Protein AF-A0A1B1PT93-F1 (afdb_monomer_lite)

Secondary structure (DSSP, 8-state):
-HHHHHHHHHHHHHHHTSS---HHHHHHHHHHHHHHSHHHHHHT--TT--STT--B-THHHHSHHHHHHHHHHHHHHHHHHHHHTTS---S---SSGGG----GGGTSSS------SHHHHHHHHHHHHHHHHHHHB---

Sequence (140 aa):
MERFEELIDRVFAMMHGELSYDPWAVRSAAEEIMQGAGRHLTDLFPQGSGGAPSEAEDAIWWDFGTFAHFAEMLEGWSRELAAQASTPARGRLPKRWEDAQMGPGMMQGGGMMRGSGSVSAAWHVAATCNACHAAFREAD

Foldseek 3Di:
DVLLLVLLQVLLCCLVVVDPQDLVSQLVSLVVQLVCFAPVVLVVCDQPPDDPVAQWDNLCVVCVVVLNVLRVQLNVLSVQLNVQSPPRNDDDDPNHLLPLADDPVVVPDDDPPCPHHNRSSSSSNSRSVNVSCVRTGHDD

Radius of gyration: 15.12 Å; chains: 1; bounding box: 36×32×39 Å

Structure (mmCIF, N/CA/C/O backbone):
data_AF-A0A1B1PT93-F1
#
_entry.id   AF-A0A1B1PT93-F1
#
loop_
_atom_site.group_PDB
_atom_site.id
_atom_site.type_symbol
_atom_site.label_atom_id
_atom_site.label_alt_id
_atom_site.label_comp_id
_atom_site.label_asym_id
_atom_site.label_entity_id
_atom_site.label_seq_id
_atom_site.pdbx_PDB_ins_code
_atom_site.Cartn_x
_atom_site.Cartn_y
_atom_site.Cartn_z
_atom_site.occupancy
_atom_site.B_iso_or_equiv
_atom_site.auth_seq_id
_atom_site.auth_comp_id
_atom_site.auth_asym_id
_atom_site.auth_atom_id
_atom_site.pdbx_PDB_model_num
ATOM 1 N N . MET A 1 1 ? -5.521 6.363 0.249 1.00 77.25 1 MET A N 1
ATOM 2 C CA . MET A 1 1 ? -4.600 5.257 -0.097 1.00 77.25 1 MET A CA 1
ATOM 3 C C . MET A 1 1 ? -4.340 5.139 -1.600 1.00 77.25 1 MET A C 1
ATOM 5 O O . MET A 1 1 ? -3.339 4.535 -1.954 1.00 77.25 1 MET A O 1
ATOM 9 N N . GLU A 1 2 ? -5.135 5.783 -2.466 1.00 87.88 2 GLU A N 1
ATOM 10 C CA . GLU A 1 2 ? -5.013 5.759 -3.942 1.00 87.88 2 GLU A CA 1
ATOM 11 C C . GLU A 1 2 ? -3.574 5.881 -4.472 1.00 87.88 2 GLU A C 1
ATOM 13 O O . GLU A 1 2 ? -3.142 5.095 -5.309 1.00 87.88 2 GLU A O 1
ATOM 18 N N . ARG A 1 3 ? -2.773 6.802 -3.919 1.00 94.75 3 ARG A N 1
ATOM 19 C CA . ARG A 1 3 ? -1.367 6.961 -4.311 1.00 94.75 3 ARG A CA 1
ATOM 20 C C . ARG A 1 3 ? -0.546 5.673 -4.157 1.00 94.75 3 ARG A C 1
ATOM 22 O O . ARG A 1 3 ? 0.301 5.390 -4.994 1.00 94.75 3 ARG A O 1
ATOM 29 N N . PHE A 1 4 ? -0.759 4.893 -3.101 1.00 95.12 4 PHE A N 1
ATOM 30 C CA . PHE A 1 4 ? -0.009 3.651 -2.884 1.00 95.12 4 PHE A CA 1
ATOM 31 C C . PHE A 1 4 ? -0.483 2.528 -3.806 1.00 95.12 4 PHE A C 1
ATOM 33 O O . PHE A 1 4 ? 0.339 1.714 -4.226 1.00 95.12 4 PHE A O 1
ATOM 40 N N . GLU A 1 5 ? -1.763 2.529 -4.180 1.00 93.94 5 GLU A N 1
ATOM 41 C CA . GLU A 1 5 ? -2.321 1.613 -5.180 1.00 93.94 5 GLU A CA 1
ATOM 42 C C . GLU A 1 5 ? -1.685 1.859 -6.558 1.00 93.94 5 GLU A C 1
ATOM 44 O O . GLU A 1 5 ? -1.193 0.925 -7.189 1.00 93.94 5 GLU A O 1
ATOM 49 N N . GLU A 1 6 ? -1.565 3.122 -6.980 1.00 96.75 6 GLU A N 1
ATOM 50 C CA . GLU A 1 6 ? -0.867 3.488 -8.223 1.00 96.75 6 GLU A CA 1
ATOM 51 C C . GLU A 1 6 ? 0.599 3.023 -8.234 1.00 96.75 6 GLU A C 1
ATOM 53 O O . GLU A 1 6 ? 1.117 2.546 -9.250 1.00 96.75 6 GLU A O 1
ATOM 58 N N . LEU A 1 7 ? 1.293 3.176 -7.101 1.00 98.06 7 LEU A N 1
ATOM 59 C CA . LEU A 1 7 ? 2.693 2.782 -6.971 1.00 98.06 7 LEU A CA 1
ATOM 60 C C . LEU A 1 7 ? 2.865 1.264 -7.076 1.00 98.06 7 LEU A C 1
ATOM 62 O O . LEU A 1 7 ? 3.742 0.809 -7.817 1.00 98.06 7 LEU A O 1
ATOM 66 N N . ILE A 1 8 ? 2.052 0.482 -6.356 1.00 97.25 8 ILE A N 1
ATOM 67 C CA . ILE A 1 8 ? 2.181 -0.980 -6.365 1.00 97.25 8 ILE A CA 1
ATOM 68 C C . ILE A 1 8 ? 1.767 -1.574 -7.714 1.00 97.25 8 ILE A C 1
ATOM 70 O O . ILE A 1 8 ? 2.457 -2.467 -8.209 1.00 97.25 8 ILE A O 1
ATOM 74 N N . ASP A 1 9 ? 0.739 -1.023 -8.364 1.00 97.06 9 ASP A N 1
ATOM 75 C CA . ASP A 1 9 ? 0.321 -1.432 -9.707 1.00 97.06 9 ASP A CA 1
ATOM 76 C C . ASP A 1 9 ? 1.445 -1.208 -10.728 1.00 97.06 9 ASP A C 1
ATOM 78 O O . ASP A 1 9 ? 1.853 -2.122 -11.451 1.00 97.06 9 ASP A O 1
ATOM 82 N N . ARG A 1 10 ? 2.074 -0.025 -10.705 1.00 97.25 10 ARG A N 1
ATOM 83 C CA . ARG A 1 10 ? 3.212 0.280 -11.583 1.00 97.25 10 ARG A CA 1
ATOM 84 C C . ARG A 1 10 ? 4.405 -0.647 -11.335 1.00 97.25 10 ARG A C 1
ATOM 86 O O . ARG A 1 10 ? 5.079 -1.046 -12.289 1.00 97.25 10 ARG A O 1
ATOM 93 N N . VAL A 1 11 ? 4.685 -0.992 -10.075 1.00 97.00 11 VAL A N 1
ATOM 94 C CA . VAL A 1 11 ? 5.725 -1.976 -9.732 1.00 97.00 11 VAL A CA 1
ATOM 95 C C . VAL A 1 11 ? 5.384 -3.341 -10.328 1.00 97.00 11 VAL A C 1
ATOM 97 O O . VAL A 1 11 ? 6.245 -3.942 -10.970 1.00 97.00 11 VAL A O 1
ATOM 100 N N . PHE A 1 12 ? 4.148 -3.819 -10.178 1.00 96.81 12 PHE A N 1
ATOM 101 C CA . PHE A 1 12 ? 3.708 -5.094 -10.752 1.00 96.81 12 PHE A CA 1
ATOM 102 C C . PHE A 1 12 ? 3.808 -5.097 -12.282 1.00 96.81 12 PHE A C 1
ATOM 104 O O . PHE A 1 12 ? 4.371 -6.038 -12.844 1.00 96.81 12 PHE A O 1
ATOM 111 N N . ALA A 1 13 ? 3.380 -4.026 -12.952 1.00 95.88 13 ALA A N 1
ATOM 112 C CA . ALA A 1 13 ? 3.497 -3.882 -14.401 1.00 95.88 13 ALA A CA 1
ATOM 113 C C . ALA A 1 13 ? 4.963 -3.952 -14.884 1.00 95.88 13 ALA A C 1
ATOM 115 O O . ALA A 1 13 ? 5.262 -4.607 -15.886 1.00 95.88 13 ALA A O 1
ATOM 116 N N . MET A 1 14 ? 5.911 -3.349 -14.151 1.00 95.88 14 MET A N 1
ATOM 117 C CA . MET A 1 14 ? 7.348 -3.489 -14.442 1.00 95.88 14 MET A CA 1
ATOM 118 C C . MET A 1 14 ? 7.866 -4.915 -14.207 1.00 95.88 14 MET A C 1
ATOM 120 O O . MET A 1 14 ? 8.671 -5.415 -14.991 1.00 95.88 14 MET A O 1
ATOM 124 N N . MET A 1 15 ? 7.420 -5.586 -13.142 1.00 94.06 15 MET A N 1
ATOM 125 C CA . MET A 1 15 ? 7.828 -6.964 -12.824 1.00 94.06 15 MET A CA 1
ATOM 126 C C . MET A 1 15 ? 7.276 -7.987 -13.828 1.00 94.06 15 MET A C 1
ATOM 128 O O . MET A 1 15 ? 7.928 -8.998 -14.088 1.00 94.06 15 MET A O 1
ATOM 132 N N . HIS A 1 16 ? 6.105 -7.719 -14.412 1.00 93.56 16 HIS A N 1
ATOM 133 C CA . HIS A 1 16 ? 5.504 -8.524 -15.484 1.00 93.56 16 HIS A CA 1
ATOM 134 C C . HIS A 1 16 ? 6.065 -8.212 -16.876 1.00 93.56 16 HIS A C 1
ATOM 136 O O . HIS A 1 16 ? 5.808 -8.960 -17.818 1.00 93.56 16 HIS A O 1
ATOM 142 N N . GLY A 1 17 ? 6.852 -7.141 -17.015 1.00 93.19 17 GLY A N 1
ATOM 143 C CA . GLY A 1 17 ? 7.391 -6.691 -18.300 1.00 93.19 17 GLY A CA 1
ATOM 144 C C . GLY A 1 17 ? 6.369 -5.980 -19.193 1.00 93.19 17 GLY A C 1
ATOM 145 O O . GLY A 1 17 ? 6.621 -5.800 -20.382 1.00 93.19 17 GLY A O 1
ATOM 146 N N . GLU A 1 18 ? 5.227 -5.573 -18.636 1.00 95.00 18 GLU A N 1
ATOM 147 C CA . GLU A 1 18 ? 4.237 -4.714 -19.301 1.00 95.00 18 GLU A CA 1
ATOM 148 C C . GLU A 1 18 ? 4.753 -3.270 -19.404 1.00 95.00 18 GLU A C 1
ATOM 150 O O . GLU A 1 18 ? 4.473 -2.559 -20.369 1.00 95.00 18 GLU A O 1
ATOM 155 N N . LEU A 1 19 ? 5.576 -2.869 -18.432 1.00 95.06 19 LEU A N 1
ATOM 156 C CA . LEU A 1 19 ? 6.428 -1.688 -18.482 1.00 95.06 19 LEU A CA 1
ATOM 157 C C . LEU A 1 19 ? 7.901 -2.107 -18.502 1.00 95.06 19 LEU A C 1
ATOM 159 O O . LEU A 1 19 ? 8.285 -3.121 -17.918 1.00 95.06 19 LEU A O 1
ATOM 163 N N . SER A 1 20 ? 8.747 -1.289 -19.131 1.00 94.69 20 SER A N 1
ATOM 164 C CA . SER A 1 20 ? 10.200 -1.451 -19.035 1.00 94.69 20 SER A CA 1
ATOM 165 C C . SER A 1 20 ? 10.637 -1.394 -17.573 1.00 94.69 20 SER A C 1
ATOM 167 O O . SER A 1 20 ? 10.298 -0.448 -16.863 1.00 94.69 20 SER A O 1
ATOM 169 N N . TYR A 1 21 ? 11.411 -2.388 -17.136 1.00 94.94 21 TYR A N 1
ATOM 170 C CA . TYR A 1 21 ? 11.913 -2.438 -15.769 1.00 94.94 21 TYR A CA 1
ATOM 171 C C . TYR A 1 21 ? 12.871 -1.275 -15.493 1.00 94.94 21 TYR A C 1
ATOM 173 O O . TYR A 1 21 ? 13.950 -1.201 -16.086 1.00 94.94 21 TYR A O 1
ATOM 181 N N . ASP A 1 22 ? 12.487 -0.399 -14.567 1.00 96.38 22 ASP A N 1
ATOM 182 C CA . ASP A 1 22 ? 13.317 0.697 -14.082 1.00 96.38 22 ASP A CA 1
ATOM 183 C C . ASP A 1 22 ? 1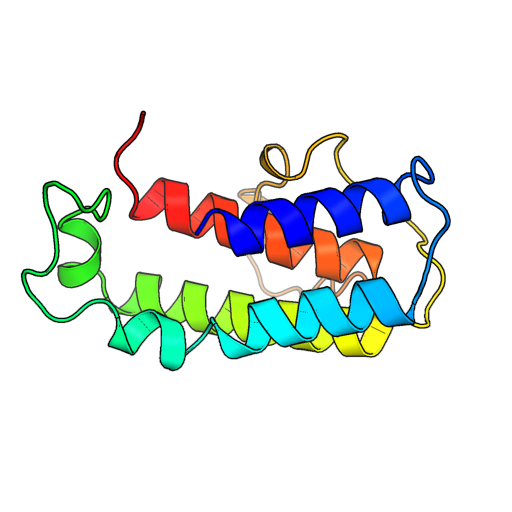3.613 0.509 -12.579 1.00 96.38 22 ASP A C 1
ATOM 185 O O . ASP A 1 22 ? 12.716 0.678 -11.744 1.00 96.38 22 ASP A O 1
ATOM 189 N N . PRO A 1 23 ? 14.863 0.175 -12.202 1.00 96.38 23 PRO A N 1
ATOM 190 C CA . PRO A 1 23 ? 15.235 -0.037 -10.807 1.00 96.38 23 PRO A CA 1
ATOM 191 C C . PRO A 1 23 ? 15.104 1.233 -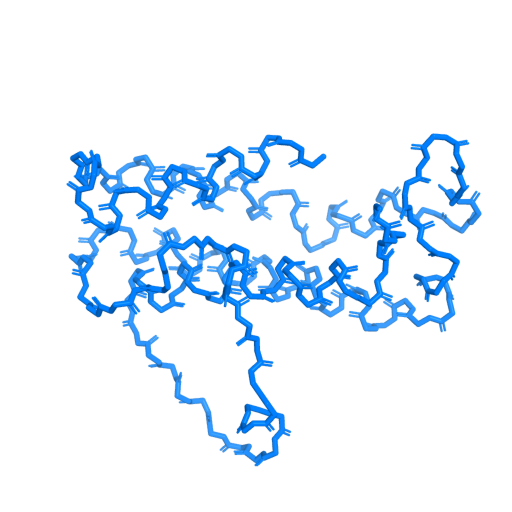9.952 1.00 96.38 23 PRO A C 1
ATOM 193 O O . PRO A 1 23 ? 14.877 1.129 -8.747 1.00 96.38 23 PRO A O 1
ATOM 196 N N . TRP A 1 24 ? 15.230 2.430 -10.538 1.00 97.50 24 TRP A N 1
ATOM 197 C CA . TRP A 1 24 ? 15.019 3.679 -9.805 1.00 97.50 24 TRP A CA 1
ATOM 198 C C . TRP A 1 24 ? 13.541 3.897 -9.513 1.00 97.50 24 TRP A C 1
ATOM 200 O O . TRP A 1 24 ? 13.197 4.203 -8.376 1.00 97.50 24 TRP A O 1
ATOM 210 N N . ALA A 1 25 ? 12.666 3.654 -10.490 1.00 97.88 25 ALA A N 1
ATOM 211 C CA . ALA A 1 25 ? 11.224 3.752 -10.284 1.00 97.88 25 ALA A CA 1
ATOM 212 C C . ALA A 1 25 ? 10.721 2.757 -9.225 1.00 97.88 25 ALA A C 1
ATOM 214 O O . ALA A 1 25 ? 9.941 3.141 -8.355 1.00 97.88 25 ALA A O 1
ATOM 215 N N . VAL A 1 26 ? 11.198 1.503 -9.251 1.00 97.81 26 VAL A N 1
ATOM 216 C CA . VAL A 1 26 ? 10.868 0.503 -8.216 1.00 97.81 26 VAL A CA 1
ATOM 217 C C . VAL A 1 26 ? 11.340 0.969 -6.839 1.00 97.81 26 VAL A C 1
ATOM 219 O O . VAL A 1 26 ? 10.582 0.884 -5.874 1.00 97.81 26 VAL A O 1
ATOM 222 N N . ARG A 1 27 ? 12.573 1.486 -6.740 1.00 98.38 27 ARG A N 1
ATOM 223 C CA . ARG A 1 27 ? 13.115 1.991 -5.475 1.00 98.38 27 ARG A CA 1
ATOM 224 C C . ARG A 1 27 ? 12.298 3.159 -4.936 1.00 98.38 27 ARG A C 1
ATOM 226 O O . ARG A 1 27 ? 11.899 3.111 -3.782 1.00 98.38 27 ARG A O 1
ATOM 233 N N . SER A 1 28 ? 12.028 4.169 -5.760 1.00 98.44 28 SER A N 1
ATOM 234 C CA . SER A 1 28 ? 11.278 5.353 -5.337 1.00 98.44 28 SER A CA 1
ATOM 235 C C . SER A 1 28 ? 9.854 5.010 -4.907 1.00 98.44 28 SER A C 1
ATOM 237 O O . SER A 1 28 ? 9.403 5.508 -3.881 1.00 98.44 28 SER A O 1
ATOM 239 N N . ALA A 1 29 ? 9.170 4.115 -5.628 1.00 98.44 29 ALA A N 1
ATOM 240 C CA . ALA A 1 29 ? 7.849 3.634 -5.229 1.00 98.44 29 ALA A CA 1
ATOM 241 C C . ALA A 1 29 ? 7.887 2.933 -3.862 1.00 98.44 29 ALA A C 1
ATOM 243 O O . ALA A 1 29 ? 7.074 3.217 -2.987 1.00 98.44 29 ALA A O 1
ATOM 244 N N . ALA A 1 30 ? 8.868 2.053 -3.658 1.00 98.44 30 ALA A N 1
ATOM 245 C CA . ALA A 1 30 ? 9.037 1.334 -2.405 1.00 98.44 30 ALA A CA 1
ATOM 246 C C . ALA A 1 30 ? 9.404 2.264 -1.233 1.00 98.44 30 ALA A C 1
ATOM 248 O O . ALA A 1 30 ? 8.886 2.105 -0.133 1.00 98.44 30 ALA A O 1
ATOM 249 N N . GLU A 1 31 ? 10.259 3.261 -1.456 1.00 98.56 31 GLU A N 1
ATOM 250 C CA . GLU A 1 31 ? 10.610 4.263 -0.444 1.00 98.56 31 GLU A CA 1
ATOM 251 C C . GLU A 1 31 ? 9.417 5.147 -0.063 1.00 98.56 31 GLU A C 1
ATOM 253 O O . GLU A 1 31 ? 9.268 5.477 1.113 1.00 98.56 31 GLU A O 1
ATOM 258 N N . GLU A 1 32 ? 8.562 5.508 -1.021 1.00 98.62 32 GLU A N 1
ATOM 259 C CA . GLU A 1 32 ? 7.352 6.295 -0.761 1.00 98.62 32 GLU A CA 1
ATOM 260 C C . GLU A 1 32 ? 6.335 5.497 0.071 1.00 98.62 32 GLU A C 1
ATOM 262 O O . GLU A 1 32 ? 5.852 5.996 1.088 1.00 98.62 32 GLU A O 1
ATOM 267 N N . ILE A 1 33 ? 6.089 4.226 -0.277 1.00 98.38 33 ILE A N 1
ATOM 268 C CA . ILE A 1 33 ? 5.232 3.333 0.524 1.00 98.38 33 ILE A CA 1
ATOM 269 C C . ILE A 1 33 ? 5.821 3.144 1.930 1.00 98.38 33 ILE A C 1
ATOM 271 O O . ILE A 1 33 ? 5.103 3.249 2.920 1.00 98.38 33 ILE A O 1
ATOM 275 N N . MET A 1 34 ? 7.136 2.918 2.037 1.00 98.00 34 MET A N 1
ATOM 276 C CA . MET A 1 34 ? 7.828 2.765 3.322 1.00 98.00 34 MET A CA 1
ATOM 277 C C . MET A 1 34 ? 7.638 3.992 4.225 1.00 98.00 34 MET A C 1
ATOM 279 O O . MET A 1 34 ? 7.392 3.829 5.416 1.00 98.00 34 MET A O 1
ATOM 283 N N . GLN A 1 35 ? 7.746 5.209 3.680 1.00 97.94 35 GLN A N 1
ATOM 284 C CA . GLN A 1 35 ? 7.572 6.453 4.443 1.00 97.94 35 GLN A CA 1
ATOM 285 C C . GLN A 1 35 ? 6.146 6.626 4.976 1.00 97.94 35 GLN A C 1
ATOM 287 O O . GLN A 1 35 ? 5.963 7.212 6.041 1.00 97.94 35 GLN A O 1
ATOM 292 N N . GLY A 1 36 ? 5.154 6.113 4.247 1.00 96.88 36 GLY A N 1
ATOM 293 C CA . GLY A 1 36 ? 3.755 6.125 4.656 1.00 96.88 36 GLY A CA 1
ATOM 294 C C . GLY A 1 36 ? 3.325 4.967 5.552 1.00 96.88 36 GLY A C 1
ATOM 295 O O . GLY A 1 36 ? 2.175 4.947 5.975 1.00 96.88 36 GLY A O 1
ATOM 296 N N . ALA A 1 37 ? 4.207 4.000 5.810 1.00 97.62 37 ALA A N 1
ATOM 297 C CA . ALA A 1 37 ? 3.922 2.788 6.571 1.00 97.62 37 ALA A CA 1
ATOM 298 C C . ALA A 1 37 ? 4.327 2.924 8.053 1.00 97.62 37 ALA A C 1
ATOM 300 O O . ALA A 1 37 ? 4.605 4.020 8.552 1.00 97.62 37 ALA A O 1
ATOM 301 N N . GLY A 1 38 ? 4.338 1.800 8.775 1.00 97.62 38 GLY A N 1
ATOM 302 C CA . GLY A 1 38 ? 4.835 1.716 10.145 1.00 97.62 38 GLY A CA 1
ATOM 303 C C . GLY A 1 38 ? 4.191 2.737 11.073 1.00 97.62 38 GLY A C 1
ATOM 304 O O . GLY A 1 38 ? 2.971 2.916 11.095 1.00 97.62 38 GLY A O 1
ATOM 305 N N . ARG A 1 39 ? 5.035 3.448 11.825 1.00 97.06 39 ARG A N 1
ATOM 306 C CA . ARG A 1 39 ? 4.571 4.439 12.797 1.00 97.06 39 ARG A CA 1
ATOM 307 C C . ARG A 1 39 ? 3.758 5.565 12.154 1.00 97.06 39 ARG A C 1
ATOM 309 O O . ARG A 1 39 ? 2.733 5.946 12.716 1.00 97.06 39 ARG A O 1
ATOM 316 N N . HIS A 1 40 ? 4.188 6.050 10.984 1.00 97.62 40 HIS A N 1
ATOM 317 C CA . HIS A 1 40 ? 3.485 7.112 10.264 1.00 97.62 40 HIS A CA 1
ATOM 318 C C . HIS A 1 40 ? 2.041 6.705 9.977 1.00 97.62 40 HIS A C 1
ATOM 320 O O . HIS A 1 40 ? 1.133 7.472 10.278 1.00 97.62 40 HIS A O 1
ATOM 326 N N . LEU A 1 41 ? 1.832 5.477 9.487 1.00 96.69 41 LEU A N 1
ATOM 327 C CA . LEU A 1 41 ? 0.493 4.947 9.244 1.00 96.69 41 LEU A CA 1
ATOM 328 C C . LEU A 1 41 ? -0.327 4.893 10.531 1.00 96.69 41 LEU A C 1
ATOM 330 O O . LEU A 1 41 ? -1.442 5.397 10.567 1.00 96.69 41 LEU A O 1
ATOM 334 N N . THR A 1 42 ? 0.223 4.317 11.602 1.00 96.81 42 THR A N 1
ATOM 335 C CA . THR A 1 42 ? -0.531 4.136 12.853 1.00 96.81 42 THR A CA 1
ATOM 336 C C . THR A 1 42 ? -0.931 5.450 13.524 1.00 96.81 42 THR A C 1
ATOM 338 O O . THR A 1 42 ? -1.995 5.520 14.136 1.00 96.81 42 THR A O 1
ATOM 341 N N . ASP A 1 43 ? -0.127 6.507 13.378 1.00 96.56 43 ASP A N 1
ATOM 342 C CA . ASP A 1 43 ? -0.432 7.826 13.942 1.00 96.56 43 ASP A CA 1
ATOM 343 C C . ASP A 1 43 ? -1.622 8.512 13.233 1.00 96.56 43 ASP A C 1
ATOM 345 O O . ASP A 1 43 ? -2.215 9.435 13.795 1.00 96.56 43 ASP A O 1
ATOM 349 N N . LEU A 1 44 ? -2.019 8.049 12.037 1.00 94.88 44 LEU A N 1
ATOM 350 C CA . LEU A 1 44 ? -3.198 8.545 11.312 1.00 94.88 44 LEU A CA 1
ATOM 351 C C . LEU A 1 44 ? -4.529 7.998 11.851 1.00 94.88 44 LEU A C 1
ATOM 353 O O . LEU A 1 44 ? -5.576 8.500 11.450 1.00 94.88 44 LEU A O 1
ATOM 357 N N . PHE A 1 45 ? -4.507 7.010 12.755 1.00 95.19 45 PHE A N 1
ATOM 358 C CA . PHE A 1 45 ? -5.705 6.331 13.272 1.00 95.19 45 PHE A CA 1
ATOM 359 C C . PHE A 1 45 ? -5.899 6.553 14.782 1.00 95.19 45 PHE A C 1
ATOM 361 O O . PHE A 1 45 ? -5.928 5.589 15.560 1.00 95.19 45 PHE A O 1
ATOM 368 N N . PRO A 1 46 ? -6.055 7.809 15.251 1.00 93.44 46 PRO A N 1
ATOM 369 C CA . PRO A 1 46 ? -6.401 8.059 16.645 1.00 93.44 46 PRO A CA 1
ATOM 370 C C . PRO A 1 46 ? -7.758 7.428 16.980 1.00 93.44 46 PRO A C 1
ATOM 372 O O . PRO A 1 46 ? -8.616 7.264 16.110 1.00 93.44 46 PRO A O 1
ATOM 375 N N . GLN A 1 47 ? -7.967 7.081 18.250 1.00 88.38 47 GLN A N 1
ATOM 376 C CA . GLN A 1 47 ? -9.210 6.452 18.695 1.00 88.38 47 GLN A CA 1
ATOM 377 C C . GLN A 1 47 ? -10.440 7.273 18.279 1.00 88.38 47 GLN A C 1
ATOM 379 O O . GLN A 1 47 ? -10.511 8.469 18.562 1.00 88.38 47 GLN A O 1
ATOM 384 N N . GLY A 1 48 ? -11.406 6.618 17.626 1.00 84.06 48 GLY A N 1
ATOM 385 C CA . GLY A 1 48 ? -12.647 7.249 17.168 1.00 84.06 48 GLY A CA 1
ATOM 386 C C . GLY A 1 48 ? -12.539 8.017 15.845 1.00 84.06 48 GLY A C 1
ATOM 387 O O . GLY A 1 48 ? -13.415 8.826 15.558 1.00 84.06 48 GLY A O 1
ATOM 388 N N . SER A 1 49 ? -11.493 7.786 15.044 1.00 89.69 49 SER A N 1
ATOM 389 C CA . SER A 1 49 ? -11.359 8.342 13.681 1.00 89.69 49 SER A CA 1
ATOM 390 C C . SER A 1 49 ? -12.035 7.499 12.584 1.00 89.69 49 SER A C 1
ATOM 392 O O . SER A 1 49 ? -11.804 7.725 11.396 1.00 89.69 49 SER A O 1
ATOM 394 N N . GLY A 1 50 ? -12.857 6.526 12.977 1.00 86.12 50 GLY A N 1
ATOM 395 C CA . GLY A 1 50 ? -13.607 5.649 12.077 1.00 86.12 50 GLY A CA 1
ATOM 396 C C . GLY A 1 50 ? -14.923 6.249 11.606 1.00 86.12 50 GLY A C 1
ATOM 397 O O . GLY A 1 50 ? -15.332 7.324 12.052 1.00 86.12 50 GLY A O 1
ATOM 398 N N . GLY A 1 51 ? -15.590 5.515 10.716 1.00 80.75 51 GLY A N 1
ATOM 399 C CA . GLY A 1 51 ? -16.855 5.912 10.109 1.00 80.75 51 GLY A CA 1
ATOM 400 C C . GLY A 1 51 ? -16.718 6.999 9.038 1.00 80.75 51 GLY A C 1
ATOM 401 O O . GLY A 1 51 ? -15.699 7.682 8.916 1.00 80.75 51 GLY A O 1
ATOM 402 N N . ALA A 1 52 ? -17.779 7.170 8.246 1.00 81.81 52 ALA A N 1
ATOM 403 C CA . ALA A 1 52 ? -17.769 8.013 7.052 1.00 81.81 52 ALA A CA 1
ATOM 404 C C . ALA A 1 52 ? -17.213 9.437 7.312 1.00 81.81 52 ALA A C 1
ATOM 406 O O . ALA A 1 52 ? -17.647 10.110 8.253 1.00 81.81 52 ALA A O 1
ATOM 407 N N . PRO A 1 53 ? -16.296 9.944 6.464 1.00 88.19 53 PRO A N 1
ATOM 408 C CA . PRO A 1 53 ? -15.885 9.402 5.161 1.00 88.19 53 PRO A CA 1
ATOM 409 C C . PRO A 1 53 ? -14.754 8.358 5.223 1.00 88.19 53 PRO A C 1
ATOM 411 O O . PRO A 1 53 ? -14.211 8.004 4.184 1.00 88.19 53 PRO A O 1
ATOM 414 N N . SER A 1 54 ? -14.354 7.918 6.416 1.00 89.12 54 SER A N 1
ATOM 415 C CA . SER A 1 54 ? -13.358 6.864 6.591 1.00 89.12 54 SER A CA 1
ATOM 416 C C . SER A 1 54 ? -13.975 5.490 6.339 1.00 89.12 54 SER A C 1
ATOM 418 O O . SER A 1 54 ? -15.065 5.212 6.829 1.00 89.12 54 SER A O 1
ATOM 420 N N . GLU A 1 55 ? -13.238 4.633 5.638 1.00 92.94 55 GLU A N 1
ATOM 421 C CA . GLU A 1 55 ? -13.539 3.201 5.463 1.00 92.94 55 GLU A CA 1
ATOM 422 C C . GLU A 1 55 ? -12.877 2.355 6.567 1.00 92.94 55 GLU A C 1
ATOM 424 O O . GLU A 1 55 ? -12.758 1.140 6.451 1.00 92.94 55 GLU A O 1
ATOM 429 N N . ALA A 1 56 ? -12.341 2.993 7.609 1.00 94.00 56 ALA A N 1
ATOM 430 C CA . ALA A 1 56 ? -11.680 2.315 8.712 1.00 94.00 56 ALA A CA 1
ATOM 431 C C . ALA A 1 56 ? -12.708 1.648 9.634 1.00 94.00 56 ALA A C 1
ATOM 433 O O . ALA A 1 56 ? -13.529 2.343 10.240 1.00 94.00 56 ALA A O 1
ATOM 434 N N . GLU A 1 57 ? -12.614 0.329 9.795 1.00 93.50 57 GLU A N 1
ATOM 435 C CA . GLU A 1 57 ? -13.462 -0.399 10.736 1.00 93.50 57 GLU A CA 1
ATOM 436 C C . GLU A 1 57 ? -13.060 -0.128 12.193 1.00 93.50 57 GLU A C 1
ATOM 438 O O . GLU A 1 57 ? -11.876 -0.020 12.533 1.00 93.50 57 GLU A O 1
ATOM 443 N N . ASP A 1 58 ? -14.047 -0.153 13.096 1.00 92.75 58 ASP A N 1
ATOM 444 C CA . ASP A 1 58 ? -13.825 -0.057 14.548 1.00 92.75 58 ASP A CA 1
ATOM 445 C C . ASP A 1 58 ? -12.877 -1.144 15.090 1.00 92.75 58 ASP A C 1
ATOM 447 O O . ASP A 1 58 ? -12.225 -0.956 16.125 1.00 92.75 58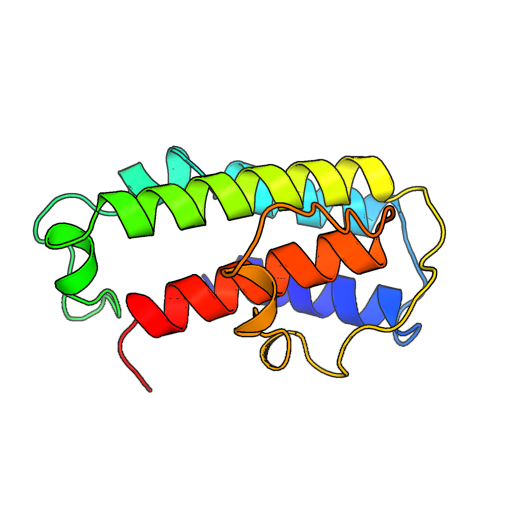 ASP A O 1
ATOM 451 N N . ALA A 1 59 ? -12.752 -2.260 14.361 1.00 94.00 59 ALA A N 1
ATOM 452 C CA . ALA A 1 59 ? -11.835 -3.355 14.650 1.00 94.00 59 ALA A CA 1
ATOM 453 C C . ALA A 1 59 ? -10.377 -2.891 14.823 1.00 94.00 59 ALA A C 1
ATOM 455 O O . ALA A 1 59 ? -9.658 -3.481 15.632 1.00 94.00 59 ALA A O 1
ATOM 456 N N . ILE A 1 60 ? -9.957 -1.802 14.162 1.00 95.62 60 ILE A N 1
ATOM 457 C CA . ILE A 1 60 ? -8.616 -1.215 14.332 1.00 95.62 60 ILE A CA 1
ATOM 458 C C . ILE A 1 60 ? -8.339 -0.875 15.798 1.00 95.62 60 ILE A C 1
ATOM 460 O O . ILE A 1 60 ? -7.239 -1.116 16.289 1.00 95.62 60 ILE A O 1
ATOM 464 N N . TRP A 1 61 ? -9.314 -0.328 16.530 1.00 95.38 61 TRP A N 1
ATOM 465 C CA . TRP A 1 61 ? -9.110 0.064 17.931 1.00 95.38 61 TRP A CA 1
ATOM 466 C C . TRP A 1 61 ? -9.327 -1.084 18.914 1.00 95.38 61 TRP A C 1
ATOM 468 O O . TRP A 1 61 ? -8.859 -1.001 20.051 1.00 95.38 61 TRP A O 1
ATOM 478 N N . TRP A 1 62 ? -10.004 -2.157 18.501 1.00 94.50 62 TRP A N 1
ATOM 479 C CA . TRP A 1 62 ? -10.128 -3.377 19.304 1.00 94.50 62 TRP A CA 1
ATOM 480 C C . TRP A 1 62 ? -8.896 -4.278 19.192 1.00 94.50 62 TRP A C 1
ATOM 482 O O . TRP A 1 62 ? -8.509 -4.886 20.189 1.00 94.50 62 TRP A O 1
ATOM 492 N N . ASP A 1 63 ? -8.253 -4.317 18.023 1.00 96.00 63 ASP A N 1
ATOM 493 C CA . ASP A 1 63 ? -7.029 -5.083 17.766 1.00 96.00 63 ASP A CA 1
ATOM 494 C C . ASP A 1 63 ? -5.923 -4.218 17.136 1.00 96.00 63 ASP A C 1
ATOM 496 O O . ASP A 1 63 ? -5.345 -4.512 16.084 1.00 96.00 63 ASP A O 1
ATOM 500 N N . PHE A 1 64 ? -5.596 -3.122 17.825 1.00 95.94 64 PHE A N 1
ATOM 501 C CA . PHE A 1 64 ? -4.569 -2.182 17.371 1.00 95.94 64 PHE A CA 1
ATOM 502 C C . PHE A 1 64 ? -3.181 -2.827 17.256 1.00 95.94 64 PHE A C 1
ATOM 504 O O . PHE A 1 64 ? -2.353 -2.384 16.465 1.00 95.94 64 PHE A O 1
ATOM 511 N N . GLY A 1 65 ? -2.919 -3.887 18.031 1.00 96.69 65 GLY A N 1
ATOM 512 C CA . GLY A 1 65 ? -1.669 -4.642 17.963 1.00 96.69 65 GLY A CA 1
ATOM 513 C C . GLY A 1 65 ? -1.473 -5.301 16.599 1.00 96.69 65 GLY A C 1
ATOM 514 O O . GLY A 1 65 ? -0.412 -5.146 15.995 1.00 96.69 65 GLY A O 1
ATOM 515 N N . THR A 1 66 ? -2.502 -5.978 16.083 1.00 96.12 66 THR A N 1
ATOM 516 C CA . THR A 1 66 ? -2.462 -6.578 14.743 1.00 96.12 66 THR A CA 1
ATOM 517 C C . THR A 1 66 ? -2.395 -5.511 13.647 1.00 96.12 66 THR A C 1
ATOM 519 O O . THR A 1 66 ? -1.618 -5.655 12.701 1.00 96.12 66 THR A O 1
ATOM 522 N N . PHE A 1 67 ? -3.129 -4.402 13.788 1.00 97.62 67 PHE A N 1
ATOM 523 C CA . PHE A 1 67 ? -3.043 -3.277 12.849 1.00 97.62 67 PHE A CA 1
ATOM 524 C C . PHE A 1 67 ? -1.623 -2.688 12.776 1.00 97.62 67 PHE A C 1
ATOM 526 O O . PHE A 1 67 ? -1.044 -2.571 11.692 1.00 97.62 67 PHE A O 1
ATOM 533 N N . ALA A 1 68 ? -1.020 -2.388 13.930 1.00 97.56 68 ALA A N 1
ATOM 534 C CA . ALA A 1 68 ? 0.349 -1.886 14.012 1.00 97.56 68 ALA A CA 1
ATOM 535 C C . ALA A 1 68 ? 1.362 -2.892 13.447 1.00 97.56 68 ALA A C 1
ATOM 537 O O . ALA A 1 68 ? 2.298 -2.500 12.751 1.00 97.56 68 ALA A O 1
ATOM 538 N N . HIS A 1 69 ? 1.144 -4.191 13.667 1.00 97.12 69 HIS A N 1
ATOM 539 C CA . HIS A 1 69 ? 1.984 -5.233 13.090 1.00 97.12 69 HIS A CA 1
ATOM 540 C C . HIS A 1 69 ? 1.961 -5.219 11.555 1.00 97.12 69 HIS A C 1
ATOM 542 O O . HIS A 1 69 ? 3.022 -5.278 10.933 1.00 97.12 69 HIS A O 1
ATOM 548 N N . PHE A 1 70 ? 0.791 -5.081 10.920 1.00 97.62 70 PHE A N 1
ATOM 549 C CA . PHE A 1 70 ? 0.727 -4.939 9.461 1.00 97.62 70 PHE A CA 1
ATOM 550 C C . PHE A 1 70 ? 1.408 -3.660 8.969 1.00 97.62 70 PHE A C 1
ATOM 552 O O . PHE A 1 70 ? 2.097 -3.697 7.948 1.00 97.62 70 PHE A O 1
ATOM 559 N N . ALA A 1 71 ? 1.282 -2.551 9.701 1.00 98.00 71 ALA A N 1
ATOM 560 C CA . ALA A 1 71 ? 1.978 -1.312 9.368 1.00 98.00 71 ALA A CA 1
ATOM 561 C C . ALA A 1 71 ? 3.510 -1.495 9.388 1.00 98.00 71 ALA A C 1
ATOM 563 O O . ALA A 1 71 ? 4.196 -1.080 8.450 1.00 98.00 71 ALA A O 1
ATOM 564 N N . GLU A 1 72 ? 4.048 -2.160 10.414 1.00 97.94 72 GLU A N 1
ATOM 565 C CA . GLU A 1 72 ? 5.476 -2.493 10.527 1.00 97.94 72 GLU A CA 1
ATOM 566 C C . GLU A 1 72 ? 5.934 -3.470 9.434 1.00 97.94 72 GLU A C 1
ATOM 568 O O . GLU A 1 72 ? 7.006 -3.300 8.845 1.00 97.94 72 GLU A O 1
ATOM 573 N N . MET A 1 73 ? 5.120 -4.483 9.1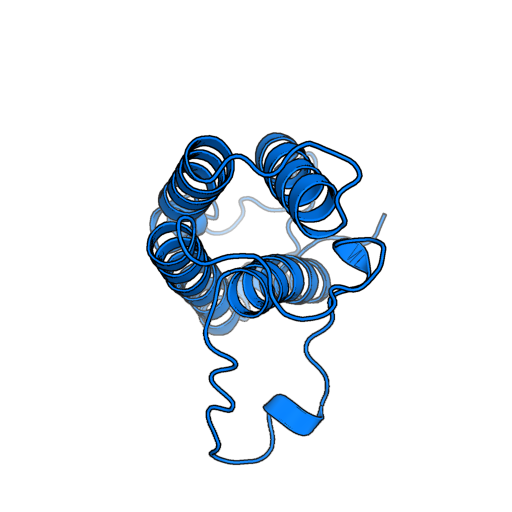23 1.00 96.56 73 MET A N 1
ATOM 574 C CA . MET A 1 73 ? 5.391 -5.410 8.024 1.00 96.56 73 MET A CA 1
ATOM 575 C C . MET A 1 73 ? 5.481 -4.677 6.686 1.00 96.56 73 MET A C 1
ATOM 577 O O . MET A 1 73 ? 6.414 -4.922 5.919 1.00 96.56 73 MET A O 1
ATOM 581 N N . LEU A 1 74 ? 4.547 -3.762 6.415 1.00 97.81 74 LEU A N 1
ATOM 582 C CA . LEU A 1 74 ? 4.528 -2.976 5.185 1.00 97.81 74 LEU A CA 1
ATOM 583 C C . LEU A 1 74 ? 5.798 -2.127 5.063 1.00 97.81 74 LEU A C 1
ATOM 585 O O . LEU A 1 74 ? 6.422 -2.106 4.001 1.00 97.81 74 LEU A O 1
ATOM 589 N N . GLU A 1 75 ? 6.231 -1.493 6.155 1.00 98.25 75 GLU A N 1
ATOM 590 C CA . GLU A 1 75 ? 7.484 -0.735 6.206 1.00 98.25 75 GLU A CA 1
ATOM 591 C C . GLU A 1 75 ? 8.697 -1.636 5.913 1.00 98.25 75 GLU A C 1
ATOM 593 O O . GLU A 1 75 ? 9.549 -1.309 5.081 1.00 98.25 75 GLU A O 1
ATOM 598 N N . GLY A 1 76 ? 8.767 -2.800 6.565 1.00 97.31 76 GLY A N 1
ATOM 599 C CA . GLY A 1 76 ? 9.855 -3.762 6.405 1.00 97.31 76 GLY A CA 1
ATOM 600 C C . GLY A 1 76 ? 9.980 -4.307 4.982 1.00 97.31 76 GLY A C 1
ATOM 601 O O . GLY A 1 76 ? 11.079 -4.317 4.418 1.00 97.31 76 GLY A O 1
ATOM 602 N N . TRP A 1 77 ? 8.868 -4.723 4.375 1.00 97.25 77 TRP A N 1
ATOM 603 C CA . TRP A 1 77 ? 8.864 -5.262 3.014 1.00 97.25 77 TRP A CA 1
ATOM 604 C C . TRP A 1 77 ? 9.109 -4.198 1.953 1.00 97.25 77 TRP A C 1
ATOM 606 O O . TRP A 1 77 ? 9.804 -4.469 0.973 1.00 97.25 77 TRP A O 1
ATOM 616 N N . SER A 1 78 ? 8.628 -2.976 2.174 1.00 98.25 78 SER A N 1
ATOM 617 C CA . SER A 1 78 ? 8.912 -1.846 1.287 1.00 98.25 78 SER A CA 1
ATOM 618 C C . SER A 1 78 ? 10.398 -1.475 1.324 1.00 98.25 78 SER A C 1
ATOM 620 O O . SER A 1 78 ? 11.023 -1.287 0.281 1.00 98.25 78 SER A O 1
ATOM 622 N N . ARG A 1 79 ? 11.025 -1.496 2.507 1.00 98.12 79 ARG A N 1
ATOM 623 C CA . ARG A 1 79 ? 12.482 -1.337 2.641 1.00 98.12 79 ARG A CA 1
ATOM 624 C C . ARG A 1 79 ? 13.258 -2.424 1.894 1.00 98.12 79 ARG A C 1
ATOM 626 O O . ARG A 1 79 ? 14.235 -2.121 1.209 1.00 98.12 79 ARG A O 1
ATOM 633 N N . GLU A 1 80 ? 12.840 -3.684 2.011 1.00 96.31 80 GLU A N 1
ATOM 634 C CA . GLU A 1 80 ? 13.469 -4.792 1.280 1.00 96.31 80 GLU A CA 1
ATOM 635 C C . GLU A 1 80 ? 13.289 -4.629 -0.236 1.00 96.31 80 GLU A C 1
ATOM 637 O O . GLU A 1 80 ? 14.246 -4.803 -0.988 1.00 96.31 80 GLU A O 1
ATOM 642 N N . LEU A 1 81 ? 12.102 -4.231 -0.704 1.00 97.06 81 LEU A N 1
ATOM 643 C CA . LEU A 1 81 ? 11.851 -3.980 -2.123 1.00 97.06 81 LEU A CA 1
ATOM 644 C C . LEU A 1 81 ? 12.772 -2.880 -2.670 1.00 97.06 81 LEU A C 1
ATOM 646 O O . LEU A 1 81 ? 13.385 -3.069 -3.722 1.00 97.06 81 LEU A O 1
ATOM 650 N N . ALA A 1 82 ? 12.937 -1.778 -1.934 1.00 97.94 82 ALA A N 1
ATOM 651 C CA . ALA A 1 82 ? 13.859 -0.701 -2.291 1.00 97.94 82 ALA A CA 1
ATOM 652 C C . ALA A 1 82 ? 15.317 -1.193 -2.387 1.00 97.94 82 ALA A C 1
ATOM 654 O O . ALA A 1 82 ? 16.031 -0.865 -3.345 1.00 97.94 82 ALA A O 1
ATOM 655 N N . ALA A 1 83 ? 15.746 -2.024 -1.429 1.00 96.75 83 ALA A N 1
ATOM 656 C CA . ALA A 1 83 ? 17.079 -2.623 -1.405 1.00 96.75 83 ALA A CA 1
ATOM 657 C C . ALA A 1 83 ? 17.310 -3.600 -2.572 1.00 96.75 83 ALA A C 1
ATOM 659 O O . ALA A 1 83 ? 18.406 -3.654 -3.131 1.00 96.75 83 ALA A O 1
ATOM 660 N N . GLN A 1 84 ? 16.273 -4.336 -2.979 1.00 95.56 84 GLN A N 1
ATOM 661 C CA . GLN A 1 84 ? 16.333 -5.319 -4.062 1.00 95.56 84 GLN A CA 1
ATOM 662 C C . GLN A 1 84 ? 16.021 -4.739 -5.444 1.00 95.56 84 GLN A C 1
ATOM 664 O O . GLN A 1 84 ? 16.085 -5.473 -6.427 1.00 95.56 84 GLN A O 1
ATOM 669 N N . ALA A 1 85 ? 15.706 -3.448 -5.559 1.00 95.94 85 ALA A N 1
ATOM 670 C CA . ALA A 1 85 ? 15.261 -2.838 -6.813 1.00 95.94 85 ALA A CA 1
ATOM 671 C C . ALA A 1 85 ? 16.282 -2.953 -7.961 1.00 95.94 85 ALA A C 1
ATOM 673 O O . ALA A 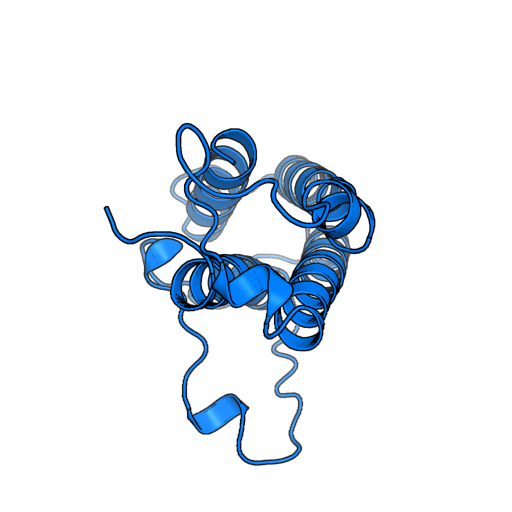1 85 ? 15.910 -2.944 -9.124 1.00 95.94 85 ALA A O 1
ATOM 674 N N . SER A 1 86 ? 17.579 -3.080 -7.663 1.00 93.38 86 SER A N 1
ATOM 675 C CA . SER A 1 86 ? 18.618 -3.288 -8.686 1.00 93.38 86 SER A CA 1
ATOM 676 C C . SER A 1 86 ? 18.817 -4.761 -9.066 1.00 93.38 86 SER A C 1
ATOM 678 O O . SER A 1 86 ? 19.544 -5.061 -10.014 1.00 93.38 86 SER A O 1
ATOM 680 N N . THR A 1 87 ? 18.187 -5.686 -8.342 1.00 87.69 87 THR A N 1
ATOM 681 C CA . THR A 1 87 ? 18.216 -7.118 -8.635 1.00 87.69 87 THR A CA 1
ATOM 682 C C . THR A 1 87 ? 17.174 -7.420 -9.713 1.00 87.69 87 THR A C 1
ATOM 684 O O . THR A 1 87 ? 15.998 -7.097 -9.517 1.00 87.69 87 THR A O 1
ATOM 687 N N . PRO A 1 88 ? 17.552 -8.077 -10.829 1.00 77.25 88 PRO A N 1
ATOM 688 C CA . PRO A 1 88 ? 16.604 -8.432 -11.877 1.00 77.25 88 PRO A CA 1
ATOM 689 C C . PRO A 1 88 ? 15.399 -9.189 -11.320 1.00 77.25 88 PRO A C 1
ATOM 691 O O . PRO A 1 88 ? 15.567 -10.116 -10.521 1.00 77.25 88 PRO A O 1
ATOM 694 N N . ALA A 1 89 ? 14.203 -8.826 -11.782 1.00 80.94 89 ALA A N 1
ATOM 695 C CA . ALA A 1 89 ? 12.968 -9.509 -11.431 1.00 80.94 89 ALA A CA 1
ATOM 696 C C . ALA A 1 89 ? 13.045 -10.983 -11.864 1.00 80.94 89 ALA A C 1
ATOM 698 O O . ALA A 1 89 ? 12.990 -11.313 -13.049 1.00 80.94 89 ALA A O 1
ATOM 699 N N . ARG A 1 90 ? 13.235 -11.886 -10.899 1.00 81.19 90 ARG A N 1
ATOM 700 C CA . ARG A 1 90 ? 13.252 -13.338 -11.111 1.00 81.19 90 ARG A CA 1
ATOM 701 C C . ARG A 1 90 ? 12.173 -13.960 -10.244 1.00 81.19 90 ARG A C 1
ATOM 703 O O . ARG A 1 90 ? 12.193 -13.806 -9.029 1.00 81.19 90 ARG A O 1
ATOM 710 N N . GLY A 1 91 ? 11.248 -14.668 -10.874 1.00 83.19 91 GLY A N 1
ATOM 711 C CA . GLY A 1 91 ? 10.081 -15.243 -10.213 1.00 83.19 91 GLY A CA 1
ATOM 712 C C . GLY A 1 91 ? 8.803 -14.875 -10.953 1.00 83.19 91 GLY A C 1
ATOM 713 O O . GLY A 1 91 ? 8.850 -14.369 -12.072 1.00 83.19 91 GLY A O 1
ATOM 714 N N . ARG A 1 92 ? 7.660 -15.164 -10.335 1.00 85.06 92 ARG A N 1
ATOM 715 C CA . ARG A 1 92 ? 6.340 -14.874 -10.893 1.00 85.06 92 ARG A CA 1
ATOM 716 C C . ARG A 1 92 ? 5.481 -14.227 -9.815 1.00 85.06 92 ARG A C 1
ATOM 718 O O . ARG A 1 92 ? 5.323 -14.806 -8.745 1.00 85.06 92 ARG A O 1
ATOM 725 N N . LEU A 1 93 ? 4.934 -13.056 -10.122 1.00 90.62 93 LEU A N 1
ATOM 726 C CA . LEU A 1 93 ? 3.852 -12.445 -9.355 1.00 90.62 93 LEU A CA 1
ATOM 727 C C . LEU A 1 93 ? 2.498 -12.978 -9.850 1.00 90.62 93 LEU A C 1
ATOM 729 O O . LEU A 1 93 ? 2.408 -13.444 -10.993 1.00 90.62 93 LEU A O 1
ATOM 733 N N . PRO A 1 94 ? 1.435 -12.909 -9.034 1.00 91.94 94 PRO A N 1
ATOM 734 C CA . PRO A 1 94 ? 0.086 -12.967 -9.578 1.00 91.94 94 PRO A CA 1
ATOM 735 C C . PRO A 1 94 ? -0.133 -11.818 -10.573 1.00 91.94 94 PRO A C 1
ATOM 737 O O . PRO A 1 94 ? 0.595 -10.824 -10.561 1.00 91.94 94 PRO A O 1
ATOM 740 N N . LYS A 1 95 ? -1.109 -11.973 -11.476 1.00 90.25 95 LYS A N 1
ATOM 741 C CA . LYS A 1 95 ? -1.336 -11.004 -12.559 1.00 90.25 95 LYS A CA 1
ATOM 742 C C . LYS A 1 95 ? -1.672 -9.619 -12.008 1.00 90.25 95 LYS A C 1
ATOM 744 O O . LYS A 1 95 ? -1.176 -8.634 -12.538 1.00 90.25 95 LYS A O 1
ATOM 749 N N . ARG A 1 96 ? -2.487 -9.569 -10.958 1.00 92.31 96 ARG A N 1
ATOM 750 C CA . ARG A 1 96 ? -2.856 -8.342 -10.261 1.00 92.31 96 ARG A CA 1
ATOM 751 C C . ARG A 1 96 ? -2.352 -8.373 -8.825 1.00 92.31 96 ARG A C 1
ATOM 753 O O . ARG A 1 96 ? -2.143 -9.454 -8.270 1.00 92.31 96 ARG A O 1
ATOM 760 N N . TRP A 1 97 ? -2.088 -7.207 -8.247 1.00 93.50 97 TRP A N 1
ATOM 761 C CA . TRP A 1 97 ? -1.526 -7.124 -6.898 1.00 93.50 97 TRP A CA 1
ATOM 762 C C . TRP A 1 97 ? -2.576 -7.475 -5.835 1.00 93.50 97 TRP A C 1
ATOM 764 O O . TRP A 1 97 ? -2.235 -8.058 -4.810 1.00 93.50 97 TRP A O 1
ATOM 774 N N . GLU A 1 98 ? -3.854 -7.241 -6.123 1.00 94.06 98 GLU A N 1
ATOM 775 C CA . GLU A 1 98 ? -5.016 -7.610 -5.307 1.00 94.06 98 GLU A CA 1
ATOM 776 C C . GLU A 1 98 ? -5.119 -9.133 -5.108 1.00 94.06 98 GLU A C 1
ATOM 778 O O . GLU A 1 98 ? -5.614 -9.614 -4.093 1.00 94.06 98 GLU A O 1
ATOM 783 N N . ASP A 1 99 ? -4.583 -9.916 -6.048 1.00 93.94 99 ASP A N 1
ATOM 784 C CA . ASP A 1 99 ? -4.556 -11.378 -5.957 1.00 93.94 99 ASP A CA 1
ATOM 785 C C . ASP A 1 99 ? -3.432 -11.894 -5.027 1.00 93.94 99 ASP A C 1
ATOM 787 O O . ASP A 1 99 ? -3.372 -13.092 -4.726 1.00 93.94 99 ASP A O 1
ATOM 791 N N . ALA A 1 100 ? -2.509 -11.030 -4.580 1.00 93.06 100 ALA A N 1
ATOM 792 C CA . ALA A 1 100 ? -1.426 -11.409 -3.675 1.00 93.06 100 ALA A CA 1
ATOM 793 C C . ALA A 1 100 ? -1.974 -11.655 -2.262 1.00 93.06 100 ALA A C 1
ATOM 795 O O . ALA A 1 100 ? -2.318 -10.725 -1.542 1.00 93.06 100 ALA A O 1
ATOM 796 N N . GLN A 1 101 ? -2.046 -12.918 -1.847 1.00 87.38 101 GLN A N 1
ATOM 797 C CA . GLN A 1 101 ? -2.629 -13.304 -0.560 1.00 87.38 101 GLN A CA 1
ATOM 798 C C . GLN A 1 101 ? -1.630 -14.062 0.303 1.00 87.38 101 GLN A C 1
ATOM 800 O O . GLN A 1 101 ? -1.000 -15.018 -0.151 1.00 87.38 101 GLN A O 1
ATOM 805 N N . MET A 1 102 ? -1.543 -13.693 1.580 1.00 77.44 102 MET A N 1
ATOM 806 C CA . MET A 1 102 ? -0.821 -14.478 2.579 1.00 77.44 102 MET A CA 1
ATOM 807 C C . MET A 1 102 ? -1.596 -15.774 2.855 1.00 77.44 102 MET A C 1
ATOM 809 O O . MET A 1 102 ? -2.666 -15.759 3.455 1.00 77.44 102 MET A O 1
ATOM 813 N N . GLY A 1 103 ? -1.086 -16.909 2.373 1.00 64.06 103 GLY A N 1
ATOM 814 C CA . GLY A 1 103 ? -1.746 -18.206 2.539 1.00 64.06 103 GLY A CA 1
ATOM 815 C C . GLY A 1 103 ? -1.609 -18.791 3.960 1.00 64.06 103 GLY A C 1
ATOM 816 O O . GLY A 1 103 ? -0.624 -18.512 4.648 1.00 64.06 103 GLY A O 1
ATOM 817 N N . PRO A 1 104 ? -2.522 -19.691 4.385 1.00 51.25 104 PRO A N 1
ATOM 818 C CA . PRO A 1 104 ? -2.503 -20.311 5.720 1.00 51.25 104 PRO A CA 1
ATOM 819 C C . PRO A 1 104 ? -1.233 -21.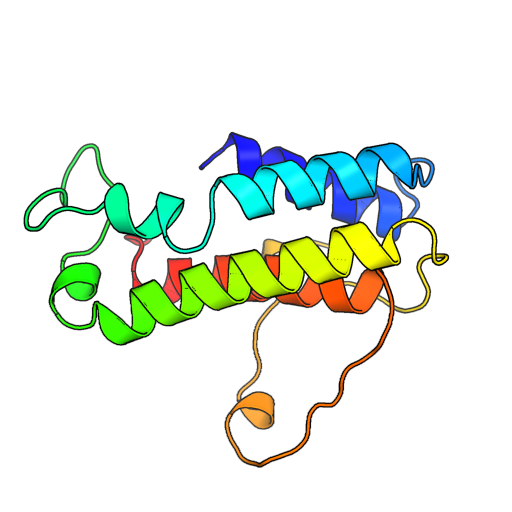128 6.032 1.00 51.25 104 PRO A C 1
ATOM 821 O O . PRO A 1 104 ? -0.919 -21.360 7.197 1.00 51.25 104 PRO A O 1
ATOM 824 N N . GLY A 1 105 ? -0.457 -21.517 5.014 1.00 47.66 105 GLY A N 1
ATOM 825 C CA . GLY A 1 105 ? 0.838 -22.191 5.178 1.00 47.66 105 GLY A CA 1
ATOM 826 C C . GLY A 1 105 ? 1.984 -21.301 5.680 1.00 47.66 105 GLY A C 1
ATOM 827 O O . GLY A 1 105 ? 3.028 -21.832 6.039 1.00 47.66 105 GLY A O 1
ATOM 828 N N . MET A 1 106 ? 1.811 -19.974 5.730 1.00 52.78 106 MET A N 1
ATOM 829 C CA . MET A 1 106 ? 2.843 -19.032 6.204 1.00 52.78 106 MET A CA 1
ATOM 830 C C . MET A 1 106 ? 2.760 -18.760 7.720 1.00 52.78 106 MET A C 1
ATOM 832 O O . MET A 1 106 ? 3.751 -18.377 8.333 1.00 52.78 106 MET A O 1
ATOM 836 N N . MET A 1 107 ? 1.590 -18.980 8.336 1.00 46.56 107 MET A N 1
ATOM 837 C CA . MET A 1 107 ? 1.332 -18.729 9.767 1.00 46.56 107 MET A CA 1
ATOM 838 C C . MET A 1 107 ? 1.711 -19.919 10.667 1.00 46.56 107 MET A C 1
ATOM 840 O O . MET A 1 107 ? 1.885 -19.765 11.874 1.00 46.56 107 MET A O 1
ATOM 844 N N . GLN A 1 108 ? 1.832 -21.124 10.101 1.00 41.84 108 GLN A N 1
ATOM 845 C CA . GLN A 1 108 ? 1.984 -22.373 10.849 1.00 41.84 108 GLN A CA 1
ATOM 846 C C . GLN A 1 108 ? 3.402 -22.943 10.698 1.00 41.84 108 GLN A C 1
ATOM 848 O O . GLN A 1 108 ? 3.608 -23.990 10.098 1.00 41.84 108 GLN A O 1
ATOM 853 N N . GLY A 1 109 ? 4.392 -22.249 11.263 1.00 37.88 109 GLY A N 1
ATOM 854 C CA . GLY A 1 109 ? 5.700 -22.847 11.548 1.00 37.88 109 GLY A CA 1
ATOM 855 C C . GLY A 1 109 ? 6.894 -22.210 10.840 1.00 37.88 109 GLY A C 1
ATOM 856 O O . GLY A 1 109 ? 7.322 -22.657 9.785 1.00 37.88 109 GLY A O 1
ATOM 857 N N . GLY A 1 110 ? 7.514 -21.236 11.513 1.00 38.44 110 GLY A N 1
ATOM 858 C CA . GLY A 1 110 ? 8.959 -21.267 11.786 1.00 38.44 110 GLY A CA 1
ATOM 859 C C . GLY A 1 110 ? 9.935 -21.387 10.613 1.00 38.44 110 GLY A C 1
ATOM 860 O O . GLY A 1 110 ? 11.021 -21.928 10.799 1.00 38.44 110 GLY A O 1
ATOM 861 N N . GLY A 1 111 ? 9.597 -20.892 9.427 1.00 38.47 111 GLY A N 1
ATOM 862 C CA . GLY A 1 111 ? 10.482 -20.959 8.275 1.00 38.47 111 GLY A CA 1
ATOM 863 C C . GLY A 1 111 ? 10.300 -19.744 7.397 1.00 38.47 111 GLY A C 1
ATOM 864 O O . GLY A 1 111 ? 9.442 -19.727 6.526 1.00 38.47 111 GLY A O 1
ATOM 865 N N . MET A 1 112 ? 11.143 -18.738 7.611 1.00 42.94 112 MET A N 1
ATOM 866 C CA . MET A 1 112 ? 11.425 -17.707 6.626 1.00 42.94 112 MET A CA 1
ATOM 867 C C . MET A 1 112 ? 11.841 -18.378 5.304 1.00 42.94 112 MET A C 1
ATOM 869 O O . MET A 1 112 ? 13.031 -18.512 5.021 1.00 42.94 112 MET A O 1
ATOM 873 N N . MET A 1 113 ? 10.894 -18.750 4.441 1.00 45.81 113 MET A N 1
ATOM 874 C CA . MET A 1 113 ? 11.143 -18.697 3.006 1.00 45.81 113 MET A CA 1
ATOM 875 C C . MET A 1 113 ? 11.219 -17.214 2.651 1.00 45.81 113 MET A C 1
ATOM 877 O O . MET A 1 113 ? 10.316 -16.633 2.058 1.00 45.81 113 MET A O 1
ATOM 881 N N . ARG A 1 114 ? 12.341 -16.590 3.033 1.00 54.38 114 ARG A N 1
ATOM 882 C CA . ARG A 1 114 ? 12.846 -15.388 2.384 1.00 54.38 114 ARG A CA 1
ATOM 883 C C . ARG A 1 114 ? 13.194 -15.807 0.961 1.00 54.38 114 ARG A C 1
ATOM 885 O O . ARG A 1 114 ? 14.357 -16.034 0.639 1.00 54.38 114 ARG A O 1
ATOM 892 N N . GLY A 1 115 ? 12.174 -15.950 0.112 1.00 60.06 115 GLY A N 1
ATOM 893 C CA . GLY A 1 115 ? 12.369 -15.727 -1.309 1.00 60.06 115 GLY A CA 1
ATOM 894 C C . GLY A 1 115 ? 13.072 -14.381 -1.394 1.00 60.06 115 GLY A C 1
ATOM 895 O O . GLY A 1 115 ? 12.539 -13.376 -0.927 1.00 60.06 115 GLY A O 1
ATOM 896 N N . SER A 1 116 ? 14.327 -14.382 -1.814 1.00 68.19 116 SER A N 1
ATOM 897 C CA . SER A 1 116 ? 15.113 -13.164 -1.913 1.00 68.19 116 SER A CA 1
ATOM 898 C C . SER A 1 116 ? 14.839 -12.502 -3.257 1.00 68.19 116 SER A C 1
ATOM 900 O O . SER A 1 116 ? 14.482 -13.161 -4.237 1.00 68.19 116 SER A O 1
ATOM 902 N N . GLY A 1 117 ? 14.999 -11.185 -3.302 1.00 87.50 117 GLY A N 1
ATOM 903 C CA . GLY A 1 117 ? 14.853 -10.411 -4.527 1.00 87.50 117 GLY A CA 1
ATOM 904 C C . GLY A 1 117 ? 13.538 -9.649 -4.640 1.00 87.50 117 GLY A C 1
ATOM 905 O O . GLY A 1 117 ? 12.604 -9.796 -3.850 1.00 87.50 117 GLY A O 1
ATOM 906 N N . SER A 1 118 ? 13.499 -8.801 -5.662 1.00 91.25 118 SER A N 1
ATOM 907 C CA . SER A 1 118 ? 12.490 -7.761 -5.847 1.00 91.25 118 SER A CA 1
ATOM 908 C C . SER A 1 118 ? 11.079 -8.306 -6.073 1.00 91.25 118 SER A C 1
ATOM 910 O O . SER A 1 118 ? 10.124 -7.742 -5.553 1.00 91.25 118 SER A O 1
ATOM 912 N N . VAL A 1 119 ? 10.939 -9.447 -6.756 1.00 92.38 119 VAL A N 1
ATOM 913 C CA . VAL A 1 119 ? 9.638 -10.109 -6.969 1.00 92.38 119 VAL A CA 1
ATOM 914 C C . VAL A 1 119 ? 9.022 -10.583 -5.653 1.00 92.38 119 VAL A C 1
ATOM 916 O O . VAL A 1 119 ? 7.848 -10.343 -5.398 1.00 92.38 119 VAL A O 1
ATOM 919 N N . SER A 1 120 ? 9.811 -11.231 -4.796 1.00 91.94 120 SER A N 1
ATOM 920 C CA . SER A 1 120 ? 9.323 -11.699 -3.497 1.00 91.94 120 SER A CA 1
ATOM 921 C C . SER A 1 120 ? 8.952 -10.527 -2.590 1.00 91.94 120 SER A C 1
ATOM 923 O O . SER A 1 120 ? 7.895 -10.542 -1.966 1.00 91.94 120 SER A O 1
ATOM 925 N N . ALA A 1 121 ? 9.778 -9.478 -2.551 1.00 94.62 121 ALA A N 1
ATOM 926 C CA . ALA A 1 121 ? 9.479 -8.289 -1.761 1.00 94.62 121 ALA A CA 1
ATOM 927 C C . ALA A 1 121 ? 8.207 -7.574 -2.257 1.00 94.62 121 ALA A C 1
ATOM 929 O O . ALA A 1 121 ? 7.344 -7.250 -1.447 1.00 94.62 121 ALA A O 1
ATOM 930 N N . ALA A 1 122 ? 8.038 -7.414 -3.575 1.00 95.69 122 ALA A N 1
ATOM 931 C CA . ALA A 1 122 ? 6.831 -6.829 -4.166 1.00 95.69 122 ALA A CA 1
ATOM 932 C C . ALA A 1 122 ? 5.568 -7.638 -3.829 1.00 95.69 122 ALA A C 1
ATOM 934 O O . ALA A 1 122 ? 4.534 -7.058 -3.503 1.00 95.69 122 ALA A O 1
ATOM 935 N N . TRP A 1 123 ? 5.664 -8.973 -3.837 1.00 95.19 123 TRP A N 1
ATOM 936 C CA . TRP A 1 123 ? 4.570 -9.836 -3.394 1.00 95.19 123 TRP A CA 1
ATOM 937 C C . TRP A 1 123 ? 4.207 -9.597 -1.924 1.00 95.19 123 TRP A C 1
ATOM 939 O O . TRP A 1 123 ? 3.028 -9.465 -1.613 1.00 95.19 123 TRP A O 1
ATOM 949 N N . HIS A 1 124 ? 5.194 -9.503 -1.026 1.00 95.38 124 HIS A N 1
ATOM 950 C CA . HIS A 1 124 ? 4.931 -9.292 0.401 1.00 95.38 124 HIS A CA 1
ATOM 951 C C . HIS A 1 124 ? 4.362 -7.901 0.703 1.00 95.38 124 HIS A C 1
ATOM 953 O O . HIS A 1 124 ? 3.517 -7.784 1.591 1.00 95.38 124 HIS A O 1
ATOM 959 N N . VAL A 1 125 ? 4.775 -6.863 -0.035 1.00 96.94 125 VAL A N 1
ATOM 960 C CA . VAL A 1 125 ? 4.151 -5.531 0.047 1.00 96.94 125 VAL A CA 1
ATOM 961 C C . VAL A 1 125 ? 2.663 -5.643 -0.292 1.00 96.94 125 VAL A C 1
ATOM 963 O O . VAL A 1 125 ? 1.827 -5.324 0.549 1.00 96.94 125 VAL A O 1
ATOM 966 N N . ALA A 1 126 ? 2.329 -6.192 -1.465 1.00 96.94 126 ALA A N 1
ATOM 967 C CA . ALA A 1 126 ? 0.940 -6.343 -1.903 1.00 96.94 126 ALA A CA 1
ATOM 968 C C . ALA A 1 126 ? 0.110 -7.216 -0.946 1.00 96.94 126 ALA A C 1
ATOM 970 O O . ALA A 1 126 ? -0.992 -6.843 -0.551 1.00 96.94 126 ALA A O 1
ATOM 971 N N . ALA A 1 127 ? 0.662 -8.345 -0.501 1.00 95.44 127 ALA A N 1
ATOM 972 C CA . ALA A 1 127 ? -0.039 -9.249 0.399 1.00 95.44 127 ALA A CA 1
ATOM 973 C C . ALA A 1 127 ? -0.267 -8.652 1.797 1.00 95.44 127 ALA A C 1
ATOM 975 O O . ALA A 1 127 ? -1.263 -8.981 2.439 1.00 95.44 127 ALA A O 1
ATOM 976 N N . THR A 1 128 ? 0.610 -7.751 2.256 1.00 96.62 128 THR A N 1
ATOM 977 C CA . THR A 1 128 ? 0.401 -7.000 3.504 1.00 96.62 128 THR A CA 1
ATOM 978 C C . THR A 1 128 ? -0.723 -5.975 3.348 1.00 96.62 128 THR A C 1
ATOM 980 O O . THR A 1 128 ? -1.567 -5.889 4.238 1.00 96.62 128 THR A O 1
ATOM 983 N N . CYS A 1 129 ? -0.790 -5.256 2.216 1.00 96.31 129 CYS A N 1
ATOM 984 C CA . CYS A 1 129 ? -1.914 -4.361 1.914 1.00 96.31 129 CYS A CA 1
ATOM 985 C C . CYS A 1 129 ? -3.244 -5.124 1.968 1.00 96.31 129 CYS A C 1
ATOM 987 O O . CYS A 1 129 ? -4.149 -4.740 2.704 1.00 96.31 129 CYS A O 1
ATOM 989 N N . ASN A 1 130 ? -3.321 -6.252 1.258 1.00 95.50 130 ASN A N 1
ATOM 990 C CA . ASN A 1 130 ? -4.540 -7.055 1.171 1.00 95.50 130 ASN A CA 1
ATOM 991 C C . ASN A 1 130 ? -4.940 -7.654 2.527 1.00 95.50 130 ASN A C 1
ATOM 993 O O . ASN A 1 130 ? -6.118 -7.646 2.870 1.00 95.50 130 ASN A O 1
ATOM 997 N N . ALA A 1 131 ? -3.977 -8.139 3.319 1.00 95.25 131 ALA A N 1
ATOM 998 C CA . ALA A 1 131 ? -4.255 -8.675 4.652 1.00 95.25 131 ALA A CA 1
ATOM 999 C C . ALA A 1 131 ? -4.745 -7.594 5.629 1.00 95.25 131 ALA A C 1
ATOM 1001 O O . ALA A 1 131 ? -5.678 -7.844 6.387 1.00 95.25 131 ALA A O 1
ATOM 1002 N N . CYS A 1 132 ? -4.149 -6.398 5.591 1.00 95.62 132 CYS A N 1
ATOM 1003 C CA . CYS A 1 132 ? -4.578 -5.275 6.420 1.00 95.62 132 CYS A CA 1
ATOM 1004 C C . CYS A 1 132 ? -5.989 -4.815 6.036 1.00 95.62 132 CYS A C 1
ATOM 1006 O O . CYS A 1 132 ? -6.852 -4.702 6.900 1.00 95.62 132 CYS A O 1
ATOM 1008 N N . HIS A 1 133 ? -6.252 -4.625 4.739 1.00 95.38 133 HIS A N 1
ATOM 1009 C CA . HIS A 1 133 ? -7.570 -4.209 4.262 1.00 95.38 133 HIS A CA 1
ATOM 1010 C C . HIS A 1 133 ? -8.647 -5.247 4.592 1.00 95.38 133 HIS A C 1
ATOM 1012 O O . HIS A 1 133 ? -9.698 -4.877 5.091 1.00 95.38 133 HIS A O 1
ATOM 1018 N N . ALA A 1 134 ? -8.365 -6.541 4.420 1.00 94.25 134 ALA A N 1
ATOM 1019 C CA . ALA A 1 134 ? -9.312 -7.601 4.767 1.00 94.25 134 ALA A CA 1
ATOM 1020 C C . ALA A 1 134 ? -9.648 -7.673 6.269 1.00 94.25 134 ALA A C 1
ATOM 1022 O O . ALA A 1 134 ? -10.678 -8.237 6.627 1.00 94.25 134 ALA A O 1
ATOM 1023 N N . ALA A 1 135 ? -8.772 -7.167 7.141 1.00 94.19 135 ALA A N 1
ATOM 1024 C CA . ALA A 1 135 ? -8.973 -7.182 8.588 1.00 94.19 135 ALA A CA 1
ATOM 1025 C C . ALA A 1 135 ? -9.592 -5.887 9.138 1.00 94.19 135 ALA A C 1
ATOM 1027 O O . ALA A 1 135 ? -10.171 -5.921 10.220 1.00 94.19 135 ALA A O 1
ATOM 1028 N N . PHE A 1 136 ? -9.405 -4.756 8.448 1.00 95.56 136 PHE A N 1
ATOM 1029 C CA . PHE A 1 136 ? -9.590 -3.430 9.045 1.00 95.56 136 PHE A CA 1
ATOM 1030 C C . PHE A 1 136 ? -10.229 -2.374 8.132 1.00 95.56 136 PHE A C 1
ATOM 1032 O O . PHE A 1 136 ? -10.433 -1.245 8.587 1.00 95.56 136 PHE A O 1
ATOM 1039 N N . ARG A 1 137 ? -10.518 -2.691 6.865 1.00 93.56 137 ARG A N 1
ATOM 1040 C CA . ARG A 1 137 ? -11.221 -1.789 5.943 1.00 93.56 137 ARG A CA 1
ATOM 1041 C C . ARG A 1 137 ? -12.622 -2.324 5.671 1.00 93.56 137 ARG A C 1
ATOM 1043 O O . ARG A 1 137 ? -12.768 -3.512 5.395 1.00 93.56 137 ARG A O 1
ATOM 1050 N N . GLU A 1 138 ? -13.613 -1.439 5.710 1.00 89.94 138 GLU A N 1
ATOM 1051 C CA . GLU A 1 138 ? -14.982 -1.753 5.314 1.00 89.94 138 GLU A CA 1
ATOM 1052 C C . GLU A 1 138 ? -14.986 -2.344 3.892 1.00 89.94 138 GLU A C 1
ATOM 1054 O O . GLU A 1 138 ? -14.231 -1.915 3.012 1.00 89.94 138 GLU A O 1
ATOM 1059 N N . ALA A 1 139 ? -15.805 -3.375 3.682 1.00 77.94 139 ALA A N 1
ATOM 1060 C CA . ALA A 1 139 ? -15.977 -3.976 2.367 1.00 77.94 139 ALA A CA 1
ATOM 1061 C C . ALA A 1 139 ? -16.847 -3.074 1.476 1.00 77.94 139 ALA A C 1
ATOM 1063 O O . ALA A 1 139 ? -17.937 -2.676 1.892 1.00 77.94 139 ALA A O 1
ATOM 1064 N N . ASP A 1 140 ? -16.368 -2.815 0.258 1.00 59.56 140 ASP A N 1
ATOM 1065 C CA . ASP A 1 140 ? -17.092 -2.101 -0.806 1.00 59.56 140 ASP A CA 1
ATOM 1066 C C . ASP A 1 140 ? -18.301 -2.889 -1.354 1.00 59.56 140 ASP A C 1
ATOM 1068 O O . ASP A 1 140 ? -18.184 -4.127 -1.552 1.00 59.56 140 ASP A O 1
#

pLDDT: mean 89.17, std 14.7, range [37.88, 98.62]